Protein AF-A0A353GE33-F1 (afdb_monomer_lite)

Secondary structure (DSSP, 8-state):
-EE--GGGSTTSTT--HHHHHHHHHHHHHHHHSS---EEE--HHHHHHHHH-HHHHHHHHTSS--S--HHHHHHHTT-SEEE----EEE-SPTTSPP-EEESSTT-EEEE---SS--TT---SEEEEEPTTBTTBSSSEEEEEEEEGGGTEEEEEEEE-EEEEES-GGGEEEEET---

Structure (mmCIF, N/CA/C/O backbone):
data_AF-A0A353GE33-F1
#
_entry.id   AF-A0A353GE33-F1
#
loop_
_atom_site.group_PDB
_atom_site.id
_atom_site.type_symbol
_atom_site.label_atom_id
_atom_site.label_alt_id
_atom_site.label_comp_id
_atom_site.label_asym_id
_atom_site.label_entity_id
_atom_site.label_seq_id
_atom_site.pdbx_PDB_ins_code
_atom_site.Cartn_x
_atom_site.Cartn_y
_atom_site.Cartn_z
_atom_site.occupancy
_atom_site.B_iso_or_equiv
_atom_site.auth_seq_id
_atom_site.auth_comp_id
_atom_site.auth_asym_id
_atom_site.auth_atom_id
_atom_site.pdbx_PDB_model_num
ATOM 1 N N . SER A 1 1 ? -14.865 -2.348 -2.005 1.00 83.56 1 SER A N 1
ATOM 2 C CA . SER A 1 1 ? -14.211 -1.108 -1.537 1.00 83.56 1 SER A CA 1
ATOM 3 C C . SER A 1 1 ? -15.279 -0.192 -0.981 1.00 83.56 1 SER A C 1
ATOM 5 O O . SER A 1 1 ? -16.410 -0.267 -1.445 1.00 83.56 1 SER A O 1
ATOM 7 N N . THR A 1 2 ? -14.926 0.657 -0.021 1.00 87.94 2 THR A N 1
ATOM 8 C CA . THR A 1 2 ? -15.869 1.575 0.633 1.00 87.94 2 THR A CA 1
ATOM 9 C C . THR A 1 2 ? -15.234 2.945 0.772 1.00 87.94 2 THR A C 1
ATOM 11 O O . THR A 1 2 ? -14.042 3.052 1.055 1.00 87.94 2 THR A O 1
ATOM 14 N N . THR A 1 3 ? -16.016 3.994 0.545 1.00 86.75 3 THR A N 1
ATOM 15 C CA . THR A 1 3 ? -15.592 5.371 0.805 1.00 86.75 3 THR A CA 1
ATOM 16 C C . THR A 1 3 ? -16.065 5.760 2.194 1.00 86.75 3 THR A C 1
ATOM 18 O O . THR A 1 3 ? -17.255 5.657 2.478 1.00 86.75 3 THR A O 1
ATOM 21 N N . LEU A 1 4 ? -15.135 6.176 3.049 1.00 83.81 4 LEU A N 1
ATOM 22 C CA . LEU A 1 4 ? -15.444 6.661 4.387 1.00 83.81 4 LEU A CA 1
ATOM 23 C C . LEU A 1 4 ? -15.704 8.172 4.336 1.00 83.81 4 LEU A C 1
ATOM 25 O O . LEU A 1 4 ? -15.104 8.901 3.543 1.00 83.81 4 LEU A O 1
ATOM 29 N N . SER A 1 5 ? -16.649 8.633 5.153 1.00 82.62 5 SER A N 1
ATOM 30 C CA . SER A 1 5 ? -17.050 10.038 5.236 1.00 82.62 5 SER A CA 1
ATOM 31 C C . SER A 1 5 ? -17.676 10.342 6.594 1.00 82.62 5 SER A C 1
ATOM 33 O O . SER A 1 5 ? -18.293 9.460 7.194 1.00 82.62 5 SER A O 1
ATOM 35 N N . GLY A 1 6 ? -17.566 11.592 7.050 1.00 81.69 6 GLY A N 1
ATOM 36 C CA . GLY A 1 6 ? -18.129 12.024 8.331 1.00 81.69 6 GLY A CA 1
ATOM 37 C C . GLY A 1 6 ? -17.558 11.219 9.500 1.00 81.69 6 GLY A C 1
ATOM 38 O O . GLY A 1 6 ? -16.348 11.027 9.585 1.00 81.69 6 GLY A O 1
ATOM 39 N N . THR A 1 7 ? -18.436 10.694 10.350 1.00 78.44 7 THR A N 1
ATOM 40 C CA . THR A 1 7 ? -18.082 9.888 11.533 1.00 78.44 7 THR A CA 1
ATOM 41 C C . THR A 1 7 ? -17.531 8.498 11.200 1.00 78.44 7 THR A C 1
ATOM 43 O O . THR A 1 7 ? -17.040 7.800 12.078 1.00 78.44 7 THR A O 1
ATOM 46 N N . GLY A 1 8 ? -17.582 8.076 9.931 1.00 77.38 8 GLY A N 1
ATOM 47 C CA . GLY A 1 8 ? -16.952 6.832 9.478 1.00 77.38 8 GLY A CA 1
ATOM 48 C C . GLY A 1 8 ? -15.449 6.959 9.206 1.00 77.38 8 GLY A C 1
ATOM 49 O O . GLY A 1 8 ? -14.803 5.955 8.910 1.00 77.38 8 GLY A O 1
ATOM 50 N N . LEU A 1 9 ? -14.892 8.174 9.244 1.00 84.12 9 LEU A N 1
ATOM 51 C CA . LEU A 1 9 ? -13.461 8.418 9.054 1.00 84.12 9 LEU A CA 1
ATOM 52 C C . LEU A 1 9 ? -12.683 7.953 10.283 1.00 84.12 9 LEU A C 1
ATOM 54 O O . LEU A 1 9 ? -13.046 8.290 11.400 1.00 84.12 9 LEU A O 1
ATOM 58 N N . TRP A 1 10 ? -11.533 7.312 10.088 1.00 84.19 10 TRP A N 1
ATOM 59 C CA . TRP A 1 10 ? -10.658 6.858 11.180 1.00 84.19 10 TRP A CA 1
ATOM 60 C C . TRP A 1 10 ? -9.927 7.997 11.904 1.00 84.19 10 TRP A C 1
ATOM 62 O O . TRP A 1 10 ? -9.080 7.766 12.764 1.00 84.19 10 TRP A O 1
ATOM 72 N N . SER A 1 11 ? -10.198 9.240 11.508 1.00 83.25 11 SER A N 1
ATOM 73 C CA . SER A 1 11 ? -9.813 10.440 12.244 1.00 83.25 11 SER A CA 1
ATOM 74 C C . SER A 1 11 ? -10.848 10.885 13.273 1.00 83.25 11 SER A C 1
ATOM 76 O O . SER A 1 11 ? -10.533 11.797 14.031 1.00 83.25 11 SER A O 1
ATOM 78 N N . ASP A 1 12 ? -12.057 10.321 13.248 1.00 84.62 12 ASP A N 1
ATOM 79 C CA . ASP A 1 12 ? -13.104 10.589 14.230 1.00 84.62 12 ASP A CA 1
ATOM 80 C C . ASP A 1 12 ? -12.973 9.612 15.396 1.00 84.62 12 ASP A C 1
ATOM 82 O O . ASP A 1 12 ? -12.881 8.403 15.185 1.00 84.62 12 ASP A O 1
ATOM 86 N N . ASP A 1 13 ? -12.983 10.135 16.618 1.00 82.69 13 ASP A N 1
ATOM 87 C CA . ASP A 1 13 ? -12.815 9.348 17.843 1.00 82.69 13 ASP A CA 1
ATOM 88 C C . ASP A 1 13 ? -13.967 8.355 18.085 1.00 82.69 13 ASP A C 1
ATOM 90 O O . ASP A 1 13 ? -13.803 7.387 18.829 1.00 82.69 13 ASP A O 1
ATOM 94 N N . SER A 1 14 ? -15.121 8.585 17.453 1.00 83.00 14 SER A N 1
ATOM 95 C CA . SER A 1 14 ? -16.317 7.737 17.525 1.00 83.00 14 SER A CA 1
ATOM 96 C C . SER A 1 14 ? -16.320 6.625 16.472 1.00 83.00 14 SER A C 1
ATOM 98 O O . SER A 1 14 ? -17.260 5.833 16.431 1.00 83.00 14 SER A O 1
ATOM 100 N N . SER A 1 15 ? -15.331 6.598 15.574 1.00 84.00 15 SER A N 1
ATOM 101 C CA . SER A 1 15 ? -15.259 5.597 14.512 1.00 84.00 15 SER A CA 1
ATOM 102 C C . SER A 1 15 ? -14.747 4.252 15.039 1.00 84.00 15 SER A C 1
ATOM 104 O O . SER A 1 15 ? -13.972 4.193 15.987 1.00 84.00 15 SER A O 1
ATOM 106 N N . ASP A 1 16 ? -15.137 3.150 14.394 1.00 86.19 16 ASP A N 1
ATOM 107 C CA . ASP A 1 16 ? -14.682 1.804 14.765 1.00 86.19 16 ASP A CA 1
ATOM 108 C C . ASP A 1 16 ? -13.775 1.203 13.677 1.00 86.19 16 ASP A C 1
ATOM 110 O O . ASP A 1 16 ? -14.223 0.396 12.850 1.00 86.19 16 ASP A O 1
ATOM 114 N N . PRO A 1 17 ? -12.472 1.555 13.645 1.00 85.19 17 PRO A N 1
ATOM 115 C CA . PRO A 1 17 ? -11.541 1.025 12.649 1.00 85.19 17 PRO A CA 1
ATOM 116 C C . PRO A 1 17 ? -11.365 -0.498 12.752 1.00 85.19 17 PRO A C 1
ATOM 118 O O . PRO A 1 17 ? -11.147 -1.157 11.737 1.00 85.19 17 PRO A O 1
ATOM 121 N N . LEU A 1 18 ? -11.517 -1.072 13.952 1.00 86.31 18 LEU A N 1
ATOM 122 C CA . LEU A 1 18 ? -11.499 -2.521 14.186 1.00 86.31 18 LEU A CA 1
ATOM 123 C C . LEU A 1 18 ? -12.624 -3.228 13.424 1.00 86.31 18 LEU A C 1
ATOM 125 O O . LEU A 1 18 ? -12.362 -4.137 12.638 1.00 86.31 18 LEU A O 1
ATOM 129 N N . LEU A 1 19 ? -13.864 -2.759 13.591 1.00 88.38 19 LEU A N 1
ATOM 130 C CA . LEU A 1 19 ? -15.020 -3.316 12.890 1.00 88.38 19 LEU A CA 1
ATOM 131 C C . LEU A 1 19 ? -14.895 -3.125 11.375 1.00 88.38 19 LEU A C 1
ATOM 133 O O . LEU A 1 19 ? -15.228 -4.027 10.603 1.00 88.38 19 LEU A O 1
ATOM 137 N N . ALA A 1 20 ? -14.380 -1.971 10.939 1.00 88.50 20 ALA A N 1
ATOM 138 C CA . ALA A 1 20 ? -14.142 -1.703 9.527 1.00 88.50 20 ALA A CA 1
ATOM 139 C C . ALA A 1 20 ? -13.158 -2.714 8.916 1.00 88.50 20 ALA A C 1
ATOM 141 O O . ALA A 1 20 ? -13.413 -3.211 7.817 1.00 88.50 20 ALA A O 1
ATOM 142 N N . ILE A 1 21 ? -12.071 -3.041 9.624 1.00 89.94 21 ILE A N 1
ATOM 143 C CA . ILE A 1 21 ? -11.060 -4.011 9.186 1.00 89.94 21 ILE A CA 1
ATOM 144 C C . ILE A 1 21 ? -11.623 -5.433 9.176 1.00 89.94 21 ILE A C 1
ATOM 146 O O . ILE A 1 21 ? -11.462 -6.119 8.168 1.00 89.94 21 ILE A O 1
ATOM 150 N N . GLU A 1 22 ? -12.340 -5.856 10.219 1.00 90.69 22 GLU A N 1
ATOM 151 C CA . GLU A 1 22 ? -12.986 -7.177 10.264 1.00 90.69 22 GLU A CA 1
ATOM 152 C C . GLU A 1 22 ? -14.033 -7.347 9.152 1.00 90.69 22 GLU A C 1
ATOM 154 O O . GLU A 1 22 ? -14.069 -8.368 8.465 1.00 90.69 22 GLU A O 1
ATOM 159 N N . THR A 1 23 ? -14.807 -6.298 8.861 1.00 90.69 23 THR A N 1
ATOM 160 C CA . THR A 1 23 ? -15.731 -6.283 7.715 1.00 90.69 23 THR A CA 1
ATOM 161 C C . THR A 1 23 ? -14.977 -6.434 6.389 1.00 90.69 23 THR A C 1
ATOM 163 O O . THR A 1 23 ? -15.399 -7.179 5.502 1.00 90.69 23 THR A O 1
ATOM 166 N N . GLY A 1 24 ? -13.832 -5.759 6.247 1.00 88.88 24 GLY A N 1
ATOM 167 C CA . GLY A 1 24 ? -12.964 -5.890 5.076 1.00 88.88 24 GLY A CA 1
ATOM 168 C C . GLY A 1 24 ? -12.379 -7.296 4.924 1.00 88.88 24 GLY A C 1
ATOM 169 O O . GLY A 1 24 ? -12.354 -7.827 3.814 1.00 88.88 24 GLY A O 1
ATOM 170 N N . LYS A 1 25 ? -11.957 -7.927 6.027 1.00 90.88 25 LYS A N 1
ATOM 171 C CA . LYS A 1 25 ? -11.493 -9.321 6.033 1.00 90.88 25 LYS A CA 1
ATOM 172 C C . LYS A 1 25 ? -12.592 -10.272 5.586 1.00 90.88 25 LYS A C 1
ATOM 174 O O . LYS A 1 25 ? -12.359 -11.074 4.685 1.00 90.88 25 LYS A O 1
ATOM 179 N N . ALA A 1 26 ? -13.781 -10.156 6.177 1.00 91.56 26 ALA A N 1
ATOM 180 C CA . ALA A 1 26 ? -14.927 -10.990 5.838 1.00 91.56 26 ALA A CA 1
ATOM 181 C C . ALA A 1 26 ? -15.281 -10.878 4.347 1.00 91.56 26 ALA A C 1
ATOM 183 O O . ALA A 1 26 ? -15.489 -11.897 3.693 1.00 91.56 26 ALA A O 1
ATOM 184 N N . ALA A 1 27 ? -15.248 -9.667 3.779 1.00 91.31 27 ALA A N 1
ATOM 185 C CA . ALA A 1 27 ? -15.491 -9.450 2.353 1.00 91.31 27 ALA A CA 1
ATOM 186 C C . ALA A 1 27 ? -14.453 -10.149 1.449 1.00 91.31 27 ALA A C 1
ATOM 188 O O . ALA A 1 27 ? -14.819 -10.743 0.431 1.00 91.31 27 ALA A O 1
ATOM 189 N N . ILE A 1 28 ? -13.165 -10.111 1.817 1.00 89.88 28 ILE A N 1
ATOM 190 C CA . ILE A 1 28 ? -12.099 -10.802 1.068 1.00 89.88 28 ILE A CA 1
ATOM 191 C C . ILE A 1 28 ? -12.250 -12.322 1.192 1.00 89.88 28 ILE A C 1
ATOM 193 O O . ILE A 1 28 ? -12.195 -13.023 0.183 1.00 89.88 28 ILE A O 1
ATOM 197 N N . ILE A 1 29 ? -12.487 -12.836 2.402 1.00 91.88 29 ILE A N 1
ATOM 198 C CA . ILE A 1 29 ? -12.664 -14.274 2.654 1.00 91.88 29 ILE A CA 1
ATOM 199 C C . ILE A 1 29 ? -13.890 -14.804 1.907 1.00 91.88 29 ILE A C 1
ATOM 201 O O . ILE A 1 29 ? -13.818 -15.867 1.300 1.00 91.88 29 ILE A O 1
ATOM 205 N N . GLN A 1 30 ? -14.996 -14.062 1.887 1.00 91.25 30 GLN A N 1
ATOM 206 C CA . GLN A 1 30 ? -16.196 -14.461 1.153 1.00 91.25 30 GLN A CA 1
ATOM 207 C C . GLN A 1 30 ? -15.953 -14.547 -0.360 1.00 91.25 30 GLN A C 1
ATOM 209 O O . GLN A 1 30 ? -16.548 -15.393 -1.023 1.00 91.25 30 GLN A O 1
ATOM 214 N N . SER A 1 31 ? -15.080 -13.695 -0.900 1.00 89.25 31 SER A N 1
ATOM 215 C CA . SER A 1 31 ? -14.829 -13.633 -2.344 1.00 89.25 31 SER A CA 1
ATOM 216 C C . SER A 1 31 ? -13.766 -14.643 -2.790 1.00 89.25 31 SER A C 1
ATOM 218 O O . SER A 1 31 ? -13.954 -15.371 -3.757 1.00 89.25 31 SER A O 1
ATOM 220 N N . VAL A 1 32 ? -12.648 -14.720 -2.063 1.00 87.38 32 VAL A N 1
ATOM 221 C CA . VAL A 1 32 ? -11.441 -15.455 -2.483 1.00 87.38 32 VAL A CA 1
ATOM 222 C C . VAL A 1 32 ? -11.194 -16.716 -1.646 1.00 87.38 32 VAL A C 1
ATOM 224 O O . VAL A 1 32 ? -10.333 -17.520 -1.989 1.00 87.38 32 VAL A O 1
ATOM 227 N N . GLN A 1 33 ? -11.951 -16.919 -0.561 1.00 88.06 33 GLN A N 1
ATOM 228 C CA . GLN A 1 33 ? -11.809 -18.044 0.379 1.00 88.06 33 GLN A CA 1
ATOM 229 C C . GLN A 1 33 ? -10.428 -18.131 1.044 1.00 88.06 33 GLN A C 1
ATOM 231 O O . GLN A 1 33 ? -10.007 -19.190 1.505 1.00 88.06 33 GLN A O 1
ATOM 236 N N . ILE A 1 34 ? -9.716 -17.004 1.112 1.00 88.94 34 ILE A N 1
ATOM 237 C CA . ILE A 1 34 ? -8.390 -16.892 1.717 1.00 88.94 34 ILE A CA 1
ATOM 238 C C . ILE A 1 34 ? -8.373 -15.672 2.638 1.00 88.94 34 ILE A C 1
ATOM 240 O O . ILE A 1 34 ? -8.865 -14.601 2.276 1.00 88.94 34 ILE A O 1
ATOM 244 N N . ALA A 1 35 ? -7.791 -15.835 3.826 1.00 89.56 35 ALA A N 1
ATOM 245 C CA . ALA A 1 35 ? -7.601 -14.738 4.764 1.00 89.56 35 ALA A CA 1
ATOM 246 C C . ALA A 1 35 ? -6.557 -13.738 4.230 1.00 89.56 35 ALA A C 1
ATOM 248 O O . ALA A 1 35 ? -5.492 -14.150 3.760 1.00 89.56 35 ALA A O 1
ATOM 249 N N . PRO A 1 36 ? -6.824 -12.424 4.291 1.00 92.00 36 PRO A N 1
ATOM 250 C CA . PRO A 1 36 ? -5.842 -11.421 3.902 1.00 92.00 36 PRO A CA 1
ATOM 251 C C . PRO A 1 36 ? -4.665 -11.409 4.880 1.00 92.00 36 PRO A C 1
ATOM 253 O O . PRO A 1 36 ? -4.840 -11.599 6.079 1.00 92.00 36 PRO A O 1
ATOM 256 N N . ASN A 1 37 ? -3.463 -11.143 4.372 1.00 92.81 37 ASN A N 1
ATOM 257 C CA . ASN A 1 37 ? -2.238 -11.185 5.174 1.00 92.81 37 ASN A CA 1
ATOM 258 C C . ASN A 1 37 ? -1.534 -9.829 5.295 1.00 92.81 37 ASN A C 1
ATOM 260 O O . ASN A 1 37 ? -0.704 -9.638 6.179 1.00 92.81 37 ASN A O 1
ATOM 264 N N . THR A 1 38 ? -1.831 -8.887 4.399 1.00 93.19 38 THR A N 1
ATOM 265 C CA . THR A 1 38 ? -1.112 -7.618 4.306 1.00 93.19 38 THR A CA 1
ATOM 266 C C . THR A 1 38 ? -2.084 -6.459 4.454 1.00 93.19 38 THR A C 1
ATOM 268 O O . THR A 1 38 ? -2.967 -6.267 3.619 1.00 93.19 38 THR A O 1
ATOM 271 N N . LEU A 1 39 ? -1.883 -5.647 5.488 1.00 93.31 39 LEU A N 1
ATOM 272 C CA . LEU A 1 39 ? -2.587 -4.382 5.667 1.00 93.31 39 LEU A CA 1
ATOM 273 C C . LEU A 1 39 ? -1.648 -3.229 5.305 1.00 93.31 39 LEU A C 1
ATOM 275 O O . LEU A 1 39 ? -0.540 -3.128 5.821 1.00 93.31 39 LEU A O 1
ATOM 279 N N . VAL A 1 40 ? -2.070 -2.348 4.407 1.00 93.12 40 VAL A N 1
ATOM 280 C CA . VAL A 1 40 ? -1.298 -1.188 3.960 1.00 93.12 40 VAL A CA 1
ATOM 281 C C . VAL A 1 40 ? -1.953 0.077 4.505 1.00 93.12 40 VAL A C 1
ATOM 283 O O . VAL A 1 40 ? -3.067 0.435 4.117 1.00 93.12 40 VAL A O 1
ATOM 286 N N . LEU A 1 41 ? -1.233 0.763 5.392 1.00 92.31 41 LEU A N 1
ATOM 287 C CA . LEU A 1 41 ? -1.673 1.974 6.081 1.00 92.31 41 LEU A CA 1
ATOM 288 C C . LEU A 1 41 ? -0.710 3.117 5.763 1.00 92.31 41 LEU A C 1
ATOM 290 O O . LEU A 1 41 ? 0.368 3.176 6.354 1.00 92.31 41 LEU A O 1
ATOM 294 N N . PRO A 1 42 ? -1.046 4.044 4.851 1.00 92.12 42 PRO A N 1
ATOM 295 C CA . PRO A 1 42 ? -0.205 5.210 4.605 1.00 92.12 42 PRO A CA 1
ATOM 296 C C . PRO A 1 42 ? 0.068 6.000 5.880 1.00 92.12 42 PRO A C 1
ATOM 298 O O . PRO A 1 42 ? -0.728 5.977 6.817 1.00 92.12 42 PRO A O 1
ATOM 301 N N . GLN A 1 43 ? 1.181 6.733 5.899 1.00 88.88 43 GLN A N 1
ATOM 302 C CA . GLN A 1 43 ? 1.651 7.451 7.087 1.00 88.88 43 GLN A CA 1
ATOM 303 C C . GLN A 1 43 ? 0.568 8.306 7.773 1.00 88.88 43 GLN A C 1
ATOM 305 O O . GLN A 1 43 ? 0.490 8.315 9.002 1.00 88.88 43 GLN A O 1
ATOM 310 N N . GLU A 1 44 ? -0.275 9.002 7.006 1.00 88.25 44 GLU A N 1
ATOM 311 C CA . GLU A 1 44 ? -1.361 9.832 7.550 1.00 88.25 44 GLU A CA 1
ATOM 312 C C . GLU A 1 44 ? -2.417 8.986 8.275 1.00 88.25 44 GLU A C 1
ATOM 314 O O . GLU A 1 44 ? -2.807 9.304 9.398 1.00 88.25 44 GLU A O 1
ATOM 319 N N . VAL A 1 45 ? -2.803 7.857 7.675 1.00 89.31 45 VAL A N 1
ATOM 320 C CA . VAL A 1 45 ? -3.763 6.904 8.246 1.00 89.31 45 VAL A CA 1
ATOM 321 C C . VAL A 1 45 ? -3.192 6.233 9.491 1.00 89.31 45 VAL A C 1
ATOM 323 O O . VAL A 1 45 ? -3.838 6.202 10.534 1.00 89.31 45 VAL A O 1
ATOM 326 N N . PHE A 1 46 ? -1.947 5.761 9.414 1.00 90.00 46 PHE A N 1
ATOM 327 C CA . PHE A 1 46 ? -1.257 5.133 10.538 1.00 90.00 46 PHE A CA 1
ATOM 328 C C . PHE A 1 46 ? -1.147 6.076 11.742 1.00 90.00 46 PHE A C 1
ATOM 330 O O . PHE A 1 46 ? -1.372 5.659 12.874 1.00 90.00 46 PHE A O 1
ATOM 337 N N . THR A 1 47 ? -0.850 7.359 11.511 1.00 89.06 47 THR A N 1
ATOM 338 C CA . THR 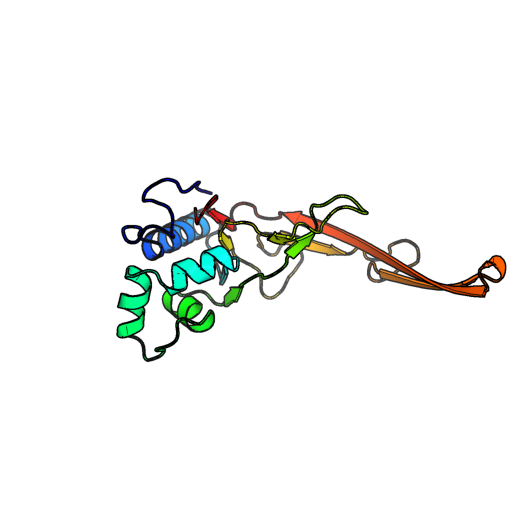A 1 47 ? -0.723 8.345 12.596 1.00 89.06 47 THR A CA 1
ATOM 339 C C . THR A 1 47 ? -2.050 8.558 13.325 1.00 89.06 47 THR A C 1
ATOM 341 O O . THR A 1 47 ? -2.046 8.660 14.547 1.00 89.06 47 THR A O 1
ATOM 344 N N . LYS A 1 48 ? -3.179 8.575 12.602 1.00 89.38 48 LYS A N 1
ATOM 345 C CA . LYS A 1 48 ? -4.513 8.700 13.208 1.00 89.38 48 LYS A CA 1
ATOM 346 C C . LYS A 1 48 ? -4.947 7.439 13.941 1.00 89.38 48 LYS A C 1
ATOM 348 O O . LYS A 1 48 ? -5.382 7.531 15.083 1.00 89.38 48 LYS A O 1
ATOM 353 N N . LEU A 1 49 ? -4.733 6.268 13.343 1.00 86.69 49 LEU A N 1
ATOM 354 C CA . LEU A 1 49 ? -5.015 4.988 13.997 1.00 86.69 49 LEU A CA 1
ATOM 355 C C . LEU A 1 49 ? -4.203 4.811 15.284 1.00 86.69 49 LEU A C 1
ATOM 357 O O . LEU A 1 49 ? -4.719 4.320 16.281 1.00 86.69 49 LEU A O 1
ATOM 361 N N . ARG A 1 50 ? -2.949 5.272 15.292 1.00 85.69 50 ARG A N 1
ATOM 362 C CA . ARG A 1 50 ? -2.071 5.217 16.465 1.00 85.69 50 ARG A CA 1
ATOM 363 C C . ARG A 1 50 ? -2.633 5.974 17.674 1.00 85.69 50 ARG A C 1
ATOM 365 O O . ARG A 1 50 ? -2.369 5.583 18.807 1.00 85.69 50 ARG A O 1
ATOM 372 N N . THR A 1 51 ? -3.350 7.069 17.439 1.00 86.19 51 THR A N 1
ATOM 373 C CA . THR A 1 51 ? -3.937 7.916 18.487 1.00 86.19 51 THR A CA 1
ATOM 374 C C . THR A 1 51 ? -5.408 7.607 18.754 1.00 86.19 51 THR A C 1
ATOM 376 O O . THR A 1 51 ? -6.000 8.231 19.626 1.00 86.19 51 THR A O 1
ATOM 379 N N . HIS A 1 52 ? -6.003 6.678 18.006 1.00 88.06 52 HIS A N 1
ATOM 380 C CA . HIS A 1 52 ? -7.434 6.419 18.053 1.00 88.06 52 HIS A CA 1
ATOM 381 C C . HIS A 1 52 ? -7.837 5.739 19.375 1.00 88.06 52 HIS A C 1
ATOM 383 O O . HIS A 1 52 ? -7.223 4.727 19.737 1.00 88.06 52 HIS A O 1
ATOM 389 N N . PRO A 1 53 ? -8.886 6.209 20.080 1.00 87.50 53 PRO A N 1
ATOM 390 C CA . PRO A 1 53 ? -9.258 5.696 21.401 1.00 87.50 53 PRO A CA 1
ATOM 391 C C . PRO A 1 53 ? -9.577 4.198 21.394 1.00 87.50 53 PRO A C 1
ATOM 393 O O . PRO A 1 53 ? -9.054 3.479 22.237 1.00 87.50 53 PRO A O 1
ATOM 396 N N . ALA A 1 54 ? -10.334 3.702 20.407 1.00 86.19 54 ALA A N 1
ATOM 397 C CA . ALA A 1 54 ? -10.650 2.271 20.290 1.00 86.19 54 ALA A CA 1
ATOM 398 C C . ALA A 1 54 ? -9.403 1.370 20.155 1.00 86.19 54 ALA A C 1
ATOM 400 O O . ALA A 1 54 ? -9.382 0.250 20.656 1.00 86.19 54 ALA A O 1
ATOM 401 N N . ILE A 1 55 ? -8.345 1.861 19.500 1.00 85.50 55 ILE A N 1
ATOM 402 C CA . ILE A 1 55 ? -7.090 1.119 19.324 1.00 85.50 55 ILE A CA 1
ATOM 403 C C . ILE A 1 55 ? -6.258 1.203 20.599 1.00 85.50 55 ILE A C 1
ATOM 405 O O . ILE A 1 55 ? -5.770 0.185 21.083 1.00 85.50 55 ILE A O 1
ATOM 409 N N . LEU A 1 56 ? -6.133 2.402 21.174 1.00 85.12 56 LEU A N 1
ATOM 410 C CA . LEU A 1 56 ? -5.432 2.603 22.437 1.00 85.12 56 LEU A CA 1
ATOM 411 C C . LEU A 1 56 ? -6.042 1.761 23.557 1.00 85.12 56 LEU A C 1
ATOM 413 O O . LEU A 1 56 ? -5.294 1.204 24.351 1.00 85.12 56 LEU A O 1
ATOM 417 N N . ASP A 1 57 ? -7.368 1.642 23.613 1.00 86.00 57 ASP A N 1
ATOM 418 C CA . ASP A 1 57 ? -8.043 0.865 24.647 1.00 86.00 57 ASP A CA 1
ATOM 419 C C . ASP A 1 57 ? -7.735 -0.631 24.552 1.00 86.00 57 ASP A C 1
ATOM 421 O O . ASP A 1 57 ? -7.372 -1.238 25.553 1.00 86.00 57 ASP A O 1
ATOM 425 N N . GLN A 1 58 ? -7.737 -1.202 23.344 1.00 81.00 58 GLN A N 1
ATOM 426 C CA . GLN A 1 58 ? -7.305 -2.588 23.134 1.00 81.00 58 GLN A CA 1
ATOM 427 C C . GLN A 1 58 ? -5.817 -2.783 23.452 1.00 81.00 58 GLN A C 1
ATOM 429 O O . GLN A 1 58 ? -5.431 -3.767 24.083 1.00 81.00 58 GLN A O 1
ATOM 434 N N . LEU A 1 59 ? -4.973 -1.818 23.073 1.00 80.56 59 LEU A N 1
ATOM 435 C CA . LEU A 1 59 ? -3.537 -1.885 23.330 1.00 80.56 59 LEU A CA 1
ATOM 436 C C . LEU A 1 59 ? -3.183 -1.788 24.817 1.00 80.56 59 LEU A C 1
ATOM 438 O O . LEU A 1 59 ? -2.186 -2.389 25.209 1.00 80.56 59 LEU A O 1
ATOM 442 N N . LYS A 1 60 ? -3.990 -1.121 25.657 1.00 77.94 60 LYS A N 1
ATOM 443 C CA . LYS A 1 60 ? -3.786 -1.096 27.123 1.00 77.94 60 LYS A CA 1
ATOM 444 C C . LYS A 1 60 ? -3.752 -2.496 27.734 1.00 77.94 60 LYS A C 1
ATOM 446 O O . LYS A 1 60 ? -3.046 -2.705 28.715 1.00 77.94 60 LYS A O 1
ATOM 451 N N . TYR A 1 61 ? -4.509 -3.437 27.171 1.00 74.94 61 TYR A N 1
ATOM 452 C CA . TYR A 1 61 ? -4.565 -4.824 27.639 1.00 74.94 61 TYR A CA 1
ATOM 453 C C . TYR A 1 61 ? -3.444 -5.699 27.061 1.00 74.94 61 TYR A C 1
ATOM 455 O O . TYR A 1 61 ? -3.255 -6.833 27.498 1.00 74.94 61 TYR A O 1
ATOM 463 N N . THR A 1 62 ? -2.675 -5.181 26.101 1.00 68.06 62 THR A N 1
ATOM 464 C CA . THR A 1 62 ? -1.547 -5.883 25.481 1.00 68.06 62 THR A CA 1
ATOM 465 C C . THR A 1 62 ? -0.215 -5.333 25.997 1.00 68.06 62 THR A C 1
ATOM 467 O O . THR A 1 62 ? -0.051 -4.132 26.179 1.00 68.06 62 THR A O 1
ATOM 470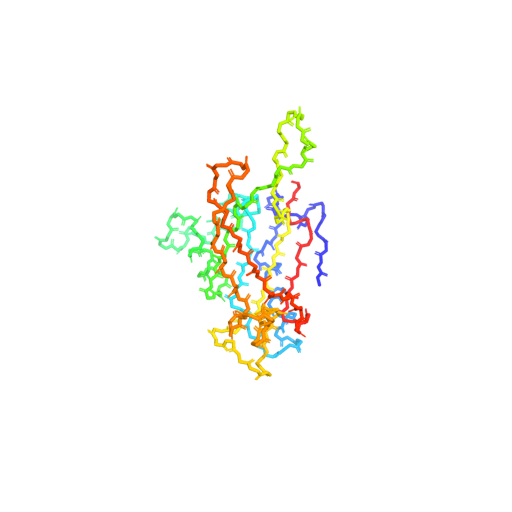 N N . ASN A 1 63 ? 0.786 -6.194 26.198 1.00 58.94 63 ASN A N 1
ATOM 471 C CA . ASN A 1 63 ? 2.102 -5.812 26.749 1.00 58.94 63 ASN A CA 1
ATOM 472 C C . ASN A 1 63 ? 2.948 -4.881 25.847 1.00 58.94 63 ASN A C 1
ATOM 474 O O . ASN A 1 63 ? 4.090 -4.557 26.176 1.00 58.94 63 ASN A O 1
ATOM 478 N N . SER A 1 64 ? 2.415 -4.434 24.710 1.00 61.34 64 SER A N 1
ATOM 479 C CA . SER A 1 64 ? 3.070 -3.511 23.788 1.00 61.34 64 SER A CA 1
ATOM 480 C C . SER A 1 64 ? 2.534 -2.098 24.013 1.00 61.34 64 SER A C 1
ATOM 482 O O . SER A 1 64 ? 1.687 -1.619 23.272 1.00 61.3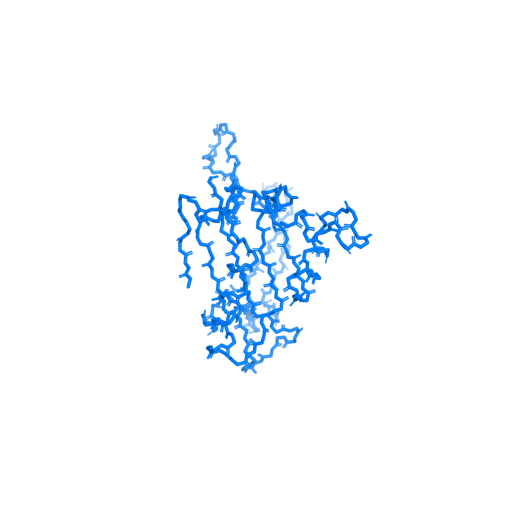4 64 SER A O 1
ATOM 484 N N . GLY A 1 65 ? 3.062 -1.380 25.011 1.00 60.78 65 GLY A N 1
ATOM 485 C CA . GLY A 1 65 ? 2.678 0.017 25.295 1.00 60.78 65 GLY A CA 1
ATOM 486 C C . GLY A 1 65 ? 2.983 1.020 24.166 1.00 60.78 65 GLY A C 1
ATOM 487 O O . GLY A 1 65 ? 2.728 2.215 24.307 1.00 60.78 65 GLY A O 1
ATOM 488 N N . ILE A 1 66 ? 3.539 0.554 23.042 1.00 73.75 66 ILE A N 1
ATOM 489 C CA . ILE A 1 66 ? 3.827 1.352 21.856 1.00 73.75 66 ILE A CA 1
ATOM 490 C C . ILE A 1 66 ? 2.976 0.811 20.701 1.00 73.75 66 ILE A C 1
ATOM 492 O O . ILE A 1 66 ? 3.220 -0.308 20.253 1.00 73.75 66 ILE A O 1
ATOM 496 N N . PRO A 1 67 ? 2.033 1.603 20.165 1.00 77.00 67 PRO A N 1
ATOM 497 C CA . PRO A 1 67 ? 1.313 1.273 18.936 1.00 77.00 67 PRO A CA 1
ATOM 498 C C . PRO A 1 67 ? 2.255 1.336 17.721 1.00 77.00 67 PRO A C 1
ATOM 500 O O . PRO A 1 67 ? 2.339 2.336 16.998 1.00 77.00 67 PRO A O 1
ATOM 503 N N . SER A 1 68 ? 3.030 0.265 17.553 1.00 85.12 68 SER A N 1
ATOM 504 C CA . SER A 1 68 ? 3.901 0.008 16.410 1.00 85.12 68 SER A CA 1
ATOM 505 C C . SER A 1 68 ? 3.135 -0.740 15.307 1.00 85.12 68 SER A C 1
ATOM 507 O O . SER A 1 68 ? 2.072 -1.308 15.572 1.00 85.12 68 SER A O 1
ATOM 509 N N . PRO A 1 69 ? 3.634 -0.758 14.059 1.00 86.50 69 PRO A N 1
ATOM 510 C CA . PRO A 1 69 ? 3.027 -1.547 12.987 1.00 86.50 69 PRO A CA 1
ATOM 511 C C . PRO A 1 69 ? 2.883 -3.031 13.344 1.00 86.50 69 PRO A C 1
ATOM 513 O O . PRO A 1 69 ? 1.897 -3.650 12.967 1.00 86.50 69 PRO A O 1
ATOM 516 N N . GLU A 1 70 ? 3.826 -3.587 14.105 1.00 86.75 70 GLU A N 1
ATOM 517 C CA . GLU A 1 70 ? 3.807 -4.978 14.567 1.00 86.75 70 GLU A CA 1
ATOM 518 C C . GLU A 1 70 ? 2.711 -5.206 15.611 1.00 86.75 70 GLU A C 1
ATOM 520 O O . GLU A 1 70 ? 1.998 -6.204 15.549 1.00 86.75 70 GLU A O 1
ATOM 525 N N . ALA A 1 71 ? 2.523 -4.255 16.532 1.00 86.12 71 ALA A N 1
ATOM 526 C CA . ALA A 1 71 ? 1.436 -4.320 17.503 1.00 86.12 71 ALA A CA 1
ATOM 527 C C . ALA A 1 71 ? 0.064 -4.223 16.814 1.00 86.12 71 ALA A C 1
ATOM 529 O O . ALA A 1 71 ? -0.859 -4.949 17.169 1.00 86.12 71 ALA A O 1
ATOM 530 N N . LEU A 1 72 ? -0.057 -3.386 15.775 1.00 86.00 72 LEU A N 1
ATOM 531 C CA . LEU A 1 72 ? -1.260 -3.343 14.941 1.00 86.00 72 LEU A CA 1
ATOM 532 C C . LEU A 1 72 ? -1.446 -4.628 14.127 1.00 86.00 72 LEU A C 1
ATOM 534 O O . LEU A 1 72 ? -2.576 -5.068 13.957 1.00 86.00 72 LEU A O 1
ATOM 538 N N . ALA A 1 73 ? -0.367 -5.242 13.638 1.00 87.81 73 ALA A N 1
ATOM 539 C CA . ALA A 1 73 ? -0.444 -6.514 12.923 1.00 87.81 73 ALA A CA 1
ATOM 540 C C . ALA A 1 73 ? -1.018 -7.617 13.823 1.00 87.81 73 ALA A C 1
ATOM 542 O O . ALA A 1 73 ? -1.922 -8.334 13.404 1.00 87.81 73 ALA A O 1
ATOM 543 N N . ALA A 1 74 ? -0.559 -7.680 15.077 1.00 86.50 74 ALA A N 1
ATOM 544 C CA . ALA A 1 74 ? -1.086 -8.598 16.079 1.00 86.50 74 ALA A CA 1
ATOM 545 C C . ALA A 1 74 ? -2.543 -8.280 16.455 1.00 86.50 74 ALA A C 1
ATOM 547 O O . ALA A 1 74 ? -3.368 -9.185 16.520 1.00 86.50 74 ALA A O 1
ATOM 548 N N . LEU A 1 75 ? -2.878 -6.999 16.657 1.00 86.69 75 LEU A N 1
ATOM 549 C CA . LEU A 1 75 ? -4.237 -6.565 16.999 1.00 86.69 75 LEU A CA 1
ATOM 550 C C . LEU A 1 75 ? -5.248 -6.925 15.905 1.00 86.69 75 LEU A C 1
ATOM 552 O O . LEU A 1 75 ? -6.351 -7.375 16.197 1.00 86.69 75 LEU A O 1
ATOM 556 N N . PHE A 1 76 ? -4.873 -6.706 14.647 1.00 87.50 76 PHE A N 1
ATOM 557 C CA . PHE A 1 76 ? -5.721 -6.987 13.497 1.00 87.50 76 PHE A CA 1
ATOM 558 C C . PHE A 1 76 ? -5.534 -8.397 12.952 1.00 87.50 76 PHE A C 1
ATOM 560 O O . PHE A 1 76 ? -6.038 -8.640 11.866 1.00 87.50 76 PHE A O 1
ATOM 567 N N . ASP A 1 77 ? -4.827 -9.303 13.630 1.00 88.38 77 ASP A N 1
ATOM 568 C CA . ASP A 1 77 ? -4.567 -10.677 13.171 1.00 88.38 77 ASP A CA 1
ATOM 569 C C . ASP A 1 77 ? -4.216 -10.751 11.667 1.00 88.38 77 ASP A C 1
ATOM 571 O O . ASP A 1 77 ? -4.885 -11.394 10.857 1.00 88.38 77 ASP A O 1
ATOM 575 N N . VAL A 1 78 ? -3.209 -9.968 11.269 1.00 90.75 78 VAL A N 1
ATOM 576 C CA . VAL A 1 78 ? -2.633 -9.968 9.918 1.00 90.75 78 VAL A CA 1
ATOM 577 C C . VAL A 1 78 ? -1.139 -10.246 10.007 1.00 90.75 78 VAL A C 1
ATOM 579 O O . VAL A 1 78 ? -0.466 -9.820 10.941 1.00 90.75 78 VAL A O 1
ATOM 582 N N . GLU A 1 79 ? -0.588 -10.916 8.997 1.00 91.25 79 GLU A N 1
ATOM 583 C CA . GLU A 1 79 ? 0.835 -11.278 8.962 1.00 91.25 79 GLU A CA 1
ATOM 584 C C . GLU A 1 79 ? 1.747 -10.042 8.990 1.00 91.25 79 GLU A C 1
ATOM 586 O O . GLU A 1 79 ? 2.806 -10.053 9.618 1.00 91.25 79 GLU A O 1
ATOM 591 N N . ARG A 1 80 ? 1.357 -8.962 8.301 1.00 91.62 80 ARG A N 1
ATOM 592 C CA . ARG A 1 80 ? 2.165 -7.740 8.232 1.00 91.62 80 ARG A CA 1
ATOM 593 C C . ARG A 1 80 ? 1.352 -6.477 7.980 1.00 91.62 80 ARG A C 1
ATOM 595 O O . ARG A 1 80 ? 0.427 -6.451 7.166 1.00 91.62 80 ARG A O 1
ATOM 602 N N . VAL A 1 81 ? 1.801 -5.390 8.604 1.00 92.44 81 VAL A N 1
ATOM 603 C CA . VAL A 1 81 ? 1.329 -4.025 8.352 1.00 92.44 81 VAL A CA 1
ATOM 604 C C . VAL A 1 81 ? 2.431 -3.236 7.648 1.00 92.44 81 VAL A C 1
ATOM 606 O O . VAL A 1 81 ? 3.538 -3.095 8.162 1.00 92.44 81 VAL A O 1
ATOM 609 N N . LEU A 1 82 ? 2.138 -2.705 6.463 1.00 93.00 82 LEU A N 1
ATOM 610 C CA . LEU A 1 82 ? 3.053 -1.873 5.687 1.00 93.00 82 LEU A CA 1
ATOM 611 C C . LEU A 1 82 ? 2.661 -0.403 5.817 1.00 93.00 82 LEU A C 1
ATOM 613 O O . LEU A 1 82 ? 1.530 -0.029 5.508 1.00 93.00 82 LEU A O 1
ATOM 617 N N . VAL A 1 83 ? 3.620 0.439 6.210 1.00 92.44 83 VAL A N 1
ATOM 618 C CA . VAL A 1 83 ? 3.424 1.890 6.340 1.00 92.44 83 VAL A CA 1
ATOM 619 C C . VAL A 1 83 ? 4.210 2.627 5.256 1.00 92.44 83 VAL A C 1
ATOM 621 O O . VAL A 1 83 ? 5.378 2.968 5.464 1.00 92.44 83 VAL A O 1
ATOM 624 N N . PRO A 1 84 ? 3.627 2.865 4.066 1.00 89.94 84 PRO A N 1
ATOM 625 C CA . PRO A 1 84 ? 4.327 3.586 3.020 1.00 89.94 84 PRO A CA 1
ATOM 626 C C . PRO A 1 84 ? 4.465 5.077 3.362 1.00 89.94 84 PRO A C 1
ATOM 628 O O . PRO A 1 84 ? 3.496 5.760 3.700 1.00 89.94 84 PRO A O 1
ATOM 631 N N . ARG A 1 85 ? 5.693 5.588 3.210 1.00 91.25 85 ARG A N 1
ATOM 632 C CA . ARG A 1 85 ? 6.089 6.985 3.486 1.00 91.25 85 ARG A CA 1
ATOM 633 C C . ARG A 1 85 ? 6.579 7.735 2.241 1.00 91.25 85 ARG A C 1
ATOM 635 O O . ARG A 1 85 ? 7.263 8.747 2.346 1.00 91.25 85 ARG A O 1
ATOM 642 N N . ALA A 1 86 ? 6.269 7.218 1.053 1.00 88.06 86 ALA A N 1
ATOM 643 C CA . ALA A 1 86 ? 6.720 7.802 -0.206 1.00 88.06 86 ALA A CA 1
ATOM 644 C C . ALA A 1 86 ? 6.007 9.136 -0.495 1.00 88.06 86 ALA A C 1
ATOM 646 O O . ALA A 1 86 ? 4.773 9.202 -0.492 1.00 88.06 86 ALA A O 1
ATOM 647 N N . LEU A 1 87 ? 6.795 10.169 -0.794 1.00 88.19 87 LEU A N 1
ATOM 648 C CA . LEU A 1 87 ? 6.352 11.513 -1.170 1.00 88.19 87 LEU A CA 1
ATOM 649 C C . LEU A 1 87 ? 6.766 11.798 -2.619 1.00 88.19 87 LEU A C 1
ATOM 651 O O . LEU A 1 87 ? 7.840 11.380 -3.052 1.00 88.19 87 LEU A O 1
ATOM 655 N N . LYS A 1 88 ? 5.922 12.513 -3.367 1.00 89.12 88 LYS A N 1
ATOM 656 C CA . LYS A 1 88 ? 6.216 12.994 -4.723 1.00 89.12 88 LYS A CA 1
ATOM 657 C C . LYS A 1 88 ? 6.098 14.511 -4.800 1.00 89.12 88 LYS A C 1
ATOM 659 O O . LYS A 1 88 ? 5.171 15.088 -4.227 1.00 89.12 88 LYS A O 1
ATOM 664 N N . ASN A 1 89 ? 6.995 15.136 -5.563 1.00 90.06 89 ASN A N 1
ATOM 665 C CA . ASN A 1 89 ? 6.840 16.534 -5.942 1.00 90.06 89 ASN A CA 1
ATOM 666 C C . ASN A 1 89 ? 5.744 16.656 -7.000 1.00 90.06 89 ASN A C 1
ATOM 668 O O . ASN A 1 89 ? 5.804 15.996 -8.035 1.00 90.06 89 ASN A O 1
ATOM 672 N N . THR A 1 90 ? 4.747 17.485 -6.725 1.00 87.12 90 THR A N 1
ATOM 673 C CA . THR A 1 90 ? 3.651 17.797 -7.651 1.00 87.12 90 THR A CA 1
ATOM 674 C C . THR A 1 90 ? 3.843 19.130 -8.361 1.00 87.12 90 THR A C 1
ATOM 676 O O . THR A 1 90 ? 3.120 19.418 -9.311 1.00 87.12 90 THR A O 1
ATOM 679 N N . ALA A 1 91 ? 4.824 19.928 -7.935 1.00 85.44 91 ALA A N 1
ATOM 680 C CA . ALA A 1 91 ? 5.151 21.181 -8.589 1.00 85.44 91 ALA A CA 1
ATOM 681 C C . ALA A 1 91 ? 5.830 20.936 -9.944 1.00 85.44 91 ALA A C 1
ATOM 683 O O . ALA A 1 91 ? 6.593 19.982 -10.120 1.00 85.44 91 ALA A O 1
ATOM 684 N N . GLN A 1 92 ? 5.568 21.832 -10.896 1.00 82.19 92 GLN A N 1
ATOM 685 C CA . GLN A 1 92 ? 6.294 21.859 -12.162 1.00 82.19 92 GLN A CA 1
ATOM 686 C C . GLN A 1 92 ? 7.768 22.217 -11.937 1.00 82.19 92 GLN A C 1
ATOM 688 O O . GLN A 1 92 ? 8.131 22.870 -10.955 1.00 82.19 92 GLN A O 1
ATOM 693 N N . SER A 1 93 ? 8.620 21.801 -12.874 1.00 80.00 93 SER A N 1
ATOM 694 C CA . SER A 1 93 ? 10.051 22.101 -12.831 1.00 80.00 93 SER A CA 1
ATOM 695 C C . SER A 1 93 ? 10.285 23.612 -12.734 1.00 80.00 93 SER A C 1
ATOM 697 O O . SER A 1 93 ? 9.801 24.366 -13.573 1.00 80.00 93 SER A O 1
ATOM 699 N N . GLY A 1 94 ? 11.028 24.044 -11.713 1.00 84.44 94 GLY A N 1
ATOM 700 C CA . GLY A 1 94 ? 11.351 25.455 -11.472 1.00 84.44 94 GLY A CA 1
ATOM 701 C C . GLY A 1 94 ? 10.401 26.204 -10.528 1.00 84.44 94 GLY A C 1
ATOM 702 O O . GLY A 1 94 ? 10.688 27.351 -10.203 1.00 84.44 94 GLY A O 1
ATOM 703 N N . GLN A 1 95 ? 9.314 25.585 -10.053 1.00 88.69 95 GLN A N 1
ATOM 704 C CA . GLN A 1 95 ? 8.448 26.166 -9.017 1.00 88.69 95 GLN A CA 1
ATOM 705 C C . GLN A 1 95 ? 8.810 25.676 -7.607 1.00 88.69 95 GLN A C 1
ATOM 707 O O . GLN A 1 95 ? 9.519 24.680 -7.437 1.00 88.69 95 GLN A O 1
ATOM 712 N N . THR A 1 96 ? 8.289 26.364 -6.585 1.00 84.75 96 THR A N 1
ATOM 713 C CA . THR A 1 96 ? 8.410 25.946 -5.183 1.00 84.75 96 THR A CA 1
ATOM 714 C C . THR A 1 96 ? 7.901 24.520 -5.012 1.00 84.75 96 THR A C 1
ATOM 716 O O . THR A 1 96 ? 6.801 24.178 -5.446 1.00 84.75 96 THR A O 1
ATOM 719 N N . ALA A 1 97 ? 8.717 23.679 -4.384 1.00 84.62 97 ALA A N 1
ATOM 720 C CA . ALA A 1 97 ? 8.436 22.261 -4.256 1.00 84.62 97 ALA A CA 1
ATOM 721 C C . ALA A 1 97 ? 7.157 22.020 -3.431 1.00 84.62 97 ALA A C 1
ATOM 723 O O . ALA A 1 97 ? 7.032 22.513 -2.312 1.00 84.62 97 ALA A O 1
ATOM 724 N N . SER A 1 98 ? 6.230 21.227 -3.975 1.00 87.44 98 SER A N 1
ATOM 725 C CA . SER A 1 98 ? 4.988 20.829 -3.304 1.00 87.44 98 SER A CA 1
ATOM 726 C C . SER A 1 98 ? 4.970 19.314 -3.149 1.00 87.44 98 SER A C 1
ATOM 728 O O . SER A 1 98 ? 4.750 18.578 -4.117 1.00 87.44 98 SER A O 1
ATOM 730 N N . MET A 1 99 ? 5.276 18.832 -1.943 1.00 86.06 99 MET A N 1
ATOM 731 C CA . MET A 1 99 ? 5.317 17.400 -1.646 1.00 86.06 99 MET A CA 1
ATOM 732 C C . MET A 1 99 ? 3.925 16.881 -1.296 1.00 86.06 99 MET A C 1
ATOM 734 O O . MET A 1 99 ? 3.263 17.415 -0.414 1.00 86.06 99 MET A O 1
ATOM 738 N N . SER A 1 100 ? 3.513 15.791 -1.939 1.00 86.12 100 SER A N 1
ATOM 739 C CA . SER A 1 100 ? 2.288 15.058 -1.596 1.00 86.12 100 SER A CA 1
ATOM 740 C C . SER A 1 100 ? 2.587 13.575 -1.408 1.00 86.12 100 SER A C 1
ATOM 742 O O . SER A 1 100 ? 3.483 13.028 -2.057 1.00 86.12 100 SER A O 1
ATOM 744 N N . TYR A 1 101 ? 1.850 12.902 -0.525 1.00 86.75 101 TYR A N 1
ATOM 745 C CA . TYR A 1 101 ? 1.995 11.460 -0.338 1.00 86.75 101 TYR A CA 1
ATOM 746 C C . TYR A 1 101 ? 1.517 10.694 -1.574 1.00 86.75 101 TYR A C 1
ATOM 748 O O . TYR A 1 101 ? 0.431 10.940 -2.096 1.00 86.75 101 TYR A O 1
ATOM 756 N N . VAL A 1 102 ? 2.309 9.714 -2.017 1.00 87.88 102 VAL A N 1
ATOM 757 C CA . VAL A 1 102 ? 1.989 8.890 -3.199 1.00 87.88 102 VAL A CA 1
ATOM 758 C C . VAL A 1 102 ? 0.736 8.040 -2.971 1.00 87.88 102 VAL A C 1
ATOM 760 O O . VAL A 1 102 ? -0.068 7.873 -3.883 1.00 87.88 102 VAL A O 1
ATOM 763 N N . TRP A 1 103 ? 0.562 7.531 -1.750 1.00 83.81 103 TRP A N 1
ATOM 764 C CA . TRP A 1 103 ? -0.529 6.624 -1.375 1.00 83.81 103 TRP A CA 1
ATOM 765 C C . TRP A 1 103 ? -1.784 7.353 -0.866 1.00 83.81 103 TRP A C 1
ATOM 767 O O . TRP A 1 103 ? -2.833 6.730 -0.692 1.00 83.81 103 TRP A O 1
ATOM 777 N N . GLY A 1 104 ? -1.690 8.673 -0.668 1.00 86.12 104 GLY A N 1
ATOM 778 C CA . GLY A 1 104 ? -2.776 9.510 -0.161 1.00 86.12 104 GLY A CA 1
ATOM 779 C C . GLY A 1 104 ? -3.341 9.029 1.179 1.00 86.12 104 GLY A C 1
ATOM 780 O O . GLY A 1 104 ? -2.629 8.454 2.003 1.00 86.12 104 GLY A O 1
ATOM 781 N N . LYS A 1 105 ? -4.647 9.246 1.361 1.00 87.81 105 LYS A N 1
ATOM 782 C CA . LYS A 1 105 ? -5.407 8.939 2.585 1.00 87.81 105 LYS A CA 1
ATOM 783 C C . LYS A 1 105 ? -6.179 7.621 2.505 1.00 87.81 105 LYS A C 1
ATOM 785 O O . LYS A 1 105 ? -7.191 7.456 3.175 1.00 87.81 105 LYS A O 1
ATOM 790 N N . ASN A 1 106 ? -5.758 6.698 1.645 1.00 89.56 106 ASN A N 1
ATOM 791 C CA . ASN A 1 106 ? -6.486 5.454 1.401 1.00 89.56 106 ASN A CA 1
ATOM 792 C C . ASN A 1 106 ? -5.819 4.292 2.134 1.00 89.56 106 ASN A C 1
ATOM 794 O O . ASN A 1 106 ? -4.603 4.149 2.070 1.00 89.56 106 ASN A O 1
ATOM 798 N N . ALA A 1 107 ? -6.604 3.445 2.789 1.00 90.75 107 ALA A N 1
ATOM 799 C CA . ALA A 1 107 ? -6.107 2.206 3.376 1.00 90.75 107 ALA A CA 1
ATOM 800 C C . ALA A 1 107 ? -6.484 1.017 2.491 1.00 90.75 107 ALA A C 1
ATOM 802 O O . ALA A 1 107 ? -7.520 1.032 1.818 1.00 90.75 107 ALA A O 1
ATOM 803 N N . PHE A 1 108 ? -5.659 -0.027 2.506 1.00 91.75 108 PHE A N 1
ATOM 804 C CA . PHE A 1 108 ? -5.894 -1.222 1.702 1.00 91.75 108 PHE A CA 1
ATOM 805 C C . PHE A 1 108 ? -5.583 -2.464 2.526 1.00 91.75 108 PHE A C 1
ATOM 807 O O . PHE A 1 108 ? -4.537 -2.537 3.162 1.00 91.75 108 PHE A O 1
ATOM 814 N N . LEU A 1 109 ? -6.467 -3.448 2.483 1.00 92.25 109 LEU A N 1
ATOM 815 C CA . LEU A 1 109 ? -6.240 -4.780 3.023 1.00 92.25 109 LEU A CA 1
ATOM 816 C C . LEU A 1 109 ? -6.190 -5.740 1.846 1.00 92.25 109 LEU A C 1
ATOM 818 O O . LEU A 1 109 ? -7.096 -5.734 1.017 1.00 92.25 109 LEU A O 1
ATOM 822 N N . CYS A 1 110 ? -5.137 -6.536 1.736 1.00 92.69 110 CYS A N 1
ATOM 823 C CA . CYS A 1 110 ? -4.993 -7.453 0.620 1.00 92.69 110 CYS A CA 1
ATOM 824 C C . CYS A 1 110 ? -4.370 -8.783 1.021 1.00 92.69 110 CYS A C 1
ATOM 826 O O . CYS A 1 110 ? -3.648 -8.911 2.015 1.00 92.69 110 CYS A O 1
ATOM 828 N N . TYR A 1 111 ? -4.646 -9.780 0.189 1.00 92.25 111 TYR A N 1
ATOM 829 C CA . TYR A 1 111 ? -3.896 -11.018 0.178 1.00 92.25 111 TYR A CA 1
ATOM 830 C C . TYR A 1 111 ? -2.755 -10.934 -0.840 1.00 92.25 111 TYR A C 1
ATOM 832 O O . TYR A 1 111 ? -2.967 -10.726 -2.042 1.00 92.25 111 TYR A O 1
ATOM 840 N N . VAL A 1 112 ? -1.531 -11.105 -0.346 1.00 90.44 112 VAL A N 1
ATOM 841 C CA . VAL A 1 112 ? -0.310 -11.175 -1.148 1.00 90.44 112 VAL A CA 1
ATOM 842 C C . VAL A 1 112 ? 0.298 -12.554 -0.971 1.00 90.44 112 VAL A C 1
ATOM 844 O O . VAL A 1 112 ? 0.719 -12.896 0.133 1.00 90.44 112 VAL A O 1
ATOM 847 N N . SER A 1 113 ? 0.395 -13.328 -2.053 1.00 87.56 113 SER A N 1
ATOM 848 C CA . SER A 1 113 ? 1.042 -14.639 -1.977 1.00 87.56 113 SER A CA 1
ATOM 849 C C . SER A 1 113 ? 2.511 -14.482 -1.543 1.00 87.56 113 SER A C 1
ATOM 851 O O . SER A 1 11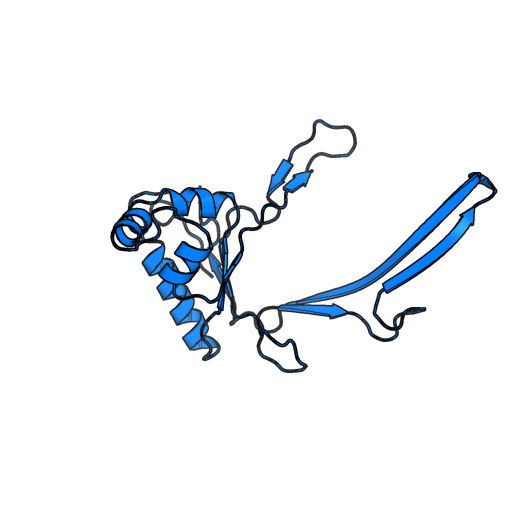3 ? 3.249 -13.727 -2.187 1.00 87.56 113 SER A O 1
ATOM 853 N N . PRO A 1 114 ? 2.977 -15.196 -0.499 1.00 84.25 114 PRO A N 1
ATOM 854 C CA . PRO A 1 114 ? 4.376 -15.151 -0.066 1.00 84.25 114 PRO A CA 1
ATOM 855 C C . PRO A 1 114 ? 5.321 -15.769 -1.105 1.00 84.25 114 PRO A C 1
ATOM 857 O O . PRO A 1 114 ? 6.513 -15.469 -1.130 1.00 84.25 114 PRO A O 1
ATOM 860 N N . ARG A 1 115 ? 4.789 -16.630 -1.982 1.00 84.62 115 ARG A N 1
ATOM 861 C CA . ARG A 1 115 ? 5.513 -17.233 -3.101 1.00 84.62 115 ARG A CA 1
ATOM 862 C C . ARG A 1 115 ? 4.770 -16.906 -4.395 1.00 84.62 115 ARG A C 1
ATOM 864 O O . ARG A 1 115 ? 3.809 -17.603 -4.726 1.00 84.62 115 ARG A O 1
ATOM 871 N N . PRO A 1 116 ? 5.165 -15.841 -5.115 1.00 78.50 116 PRO A N 1
ATOM 872 C CA . PRO A 1 116 ? 4.530 -15.508 -6.380 1.00 78.50 116 PRO A CA 1
ATOM 873 C C . PRO A 1 116 ? 4.789 -16.640 -7.378 1.00 78.50 116 PRO A C 1
ATOM 875 O O . PRO A 1 116 ? 5.937 -16.973 -7.668 1.00 78.50 116 PRO A O 1
ATOM 878 N N . ALA A 1 117 ? 3.719 -17.243 -7.886 1.00 80.00 117 ALA A N 1
ATOM 879 C CA . ALA A 1 117 ? 3.789 -18.296 -8.886 1.00 80.00 117 ALA A CA 1
ATOM 880 C C . ALA A 1 117 ? 2.789 -18.025 -10.011 1.00 80.00 117 ALA A C 1
ATOM 882 O O . ALA A 1 117 ? 1.804 -17.297 -9.860 1.00 80.00 117 ALA A O 1
ATOM 883 N N . LEU A 1 118 ? 3.026 -18.642 -11.165 1.00 74.69 118 LEU A N 1
ATOM 884 C CA . LEU A 1 118 ? 2.033 -18.658 -12.232 1.00 74.69 118 LEU A CA 1
ATOM 885 C C . LEU A 1 118 ? 0.753 -19.314 -11.698 1.00 74.69 118 LEU A C 1
ATOM 887 O O . LEU A 1 118 ? 0.805 -20.405 -11.135 1.00 74.69 118 LEU A O 1
ATOM 891 N N . LYS A 1 119 ? -0.386 -18.636 -11.881 1.00 76.69 119 LYS A N 1
ATOM 892 C CA . LYS A 1 119 ? -1.713 -19.060 -11.397 1.00 76.69 119 LYS A CA 1
ATOM 893 C C . LYS A 1 119 ? -1.871 -19.109 -9.866 1.00 76.69 119 LYS A C 1
ATOM 895 O O . LYS A 1 119 ? -2.844 -19.685 -9.392 1.00 76.69 119 LYS A O 1
ATOM 900 N N . SER A 1 120 ? -0.977 -18.490 -9.087 1.00 81.06 120 SER A N 1
ATOM 901 C CA . SER A 1 120 ? -1.254 -18.255 -7.663 1.00 81.06 120 SER A CA 1
ATOM 902 C C . SER A 1 120 ? -2.211 -17.080 -7.491 1.00 81.06 120 SER A C 1
ATOM 904 O O . SER A 1 120 ? -2.051 -16.050 -8.150 1.00 81.06 120 SER A O 1
ATOM 906 N N . ILE A 1 121 ? -3.154 -17.207 -6.564 1.00 81.00 121 ILE A N 1
ATOM 907 C CA . ILE A 1 121 ? -4.048 -16.117 -6.181 1.00 81.00 121 ILE A CA 1
ATOM 908 C C . ILE A 1 121 ? -3.222 -15.033 -5.474 1.00 81.00 121 ILE A C 1
ATOM 910 O O . ILE A 1 121 ? -2.536 -15.296 -4.492 1.00 81.00 121 ILE A O 1
ATOM 914 N N . THR A 1 122 ? -3.254 -13.810 -5.996 1.00 86.81 122 THR A N 1
ATOM 915 C CA . THR A 1 122 ? -2.632 -12.623 -5.393 1.00 86.81 122 THR A CA 1
ATOM 916 C C . THR A 1 122 ? -3.327 -11.380 -5.936 1.00 86.81 122 THR A C 1
ATOM 918 O O . THR A 1 122 ? -3.775 -11.384 -7.085 1.00 86.81 122 THR A O 1
ATOM 921 N N . PHE A 1 123 ? -3.429 -10.312 -5.141 1.00 88.00 123 PHE A N 1
ATOM 922 C CA . PHE A 1 123 ? -4.152 -9.109 -5.573 1.00 88.00 123 PHE A CA 1
ATOM 923 C C . PHE A 1 123 ? -3.532 -8.477 -6.834 1.00 88.00 123 PHE A C 1
ATOM 925 O O . PHE A 1 123 ? -4.224 -8.174 -7.807 1.00 88.00 123 PHE A O 1
ATOM 932 N N . ALA A 1 124 ? -2.207 -8.339 -6.850 1.00 87.19 124 ALA A N 1
ATOM 933 C CA . ALA A 1 124 ? -1.444 -7.797 -7.961 1.00 87.19 124 ALA A CA 1
ATOM 934 C C . ALA A 1 124 ? -0.069 -8.459 -8.042 1.00 87.19 124 ALA A C 1
ATOM 936 O O . ALA A 1 124 ? 0.432 -9.048 -7.079 1.00 87.19 124 ALA A O 1
ATOM 937 N N . SER A 1 125 ? 0.559 -8.362 -9.206 1.00 87.31 125 SER A N 1
ATOM 938 C CA . SER A 1 125 ? 1.952 -8.756 -9.394 1.00 87.31 125 SER A CA 1
ATOM 939 C C . SER A 1 125 ? 2.643 -7.838 -10.384 1.00 87.31 125 SER A C 1
ATOM 941 O O . SER A 1 125 ? 2.029 -7.307 -11.310 1.00 87.31 125 SER A O 1
ATOM 943 N N . THR A 1 126 ? 3.945 -7.676 -10.177 1.00 88.44 126 THR A N 1
ATOM 944 C CA . THR A 1 126 ? 4.830 -7.036 -11.144 1.00 88.44 126 THR A CA 1
ATOM 945 C C . THR A 1 126 ? 5.380 -8.121 -12.059 1.00 88.44 126 THR A C 1
ATOM 947 O O . THR A 1 126 ? 6.144 -8.977 -11.616 1.00 88.44 126 THR A O 1
ATOM 950 N N . PHE A 1 127 ? 4.983 -8.093 -13.324 1.00 86.19 127 PHE A N 1
ATOM 951 C CA . PHE A 1 127 ? 5.499 -8.968 -14.366 1.00 86.19 127 PHE A CA 1
ATOM 952 C C . PHE A 1 127 ? 6.745 -8.331 -14.970 1.00 86.19 127 PHE A C 1
ATOM 954 O O . PHE A 1 127 ? 6.689 -7.210 -15.461 1.00 86.19 127 PHE A O 1
ATOM 961 N N . SER A 1 128 ? 7.872 -9.034 -14.945 1.00 86.31 128 SER A N 1
ATOM 962 C CA . SER A 1 128 ? 9.071 -8.663 -15.700 1.00 86.31 128 SER A CA 1
ATOM 963 C C . SER A 1 128 ? 9.153 -9.502 -16.967 1.00 86.31 128 SER A C 1
ATOM 965 O O . SER A 1 128 ? 8.921 -10.712 -16.920 1.00 86.31 128 SER A O 1
ATOM 967 N N . TRP A 1 129 ? 9.505 -8.888 -18.096 1.00 82.44 129 TRP A N 1
ATOM 968 C CA . TRP A 1 129 ? 9.704 -9.645 -19.330 1.00 82.44 129 TRP A CA 1
ATOM 969 C C . TRP A 1 129 ? 10.988 -10.471 -19.265 1.00 82.44 129 TRP A C 1
ATOM 971 O O . TRP A 1 129 ? 12.082 -9.928 -19.112 1.00 82.44 129 TRP A O 1
ATOM 981 N N . ASN A 1 130 ? 10.849 -11.779 -19.459 1.00 74.00 130 ASN A N 1
ATOM 982 C CA . ASN A 1 130 ? 11.975 -12.642 -19.792 1.00 74.00 130 ASN A CA 1
ATOM 983 C C . ASN A 1 130 ? 12.248 -12.488 -21.293 1.00 74.00 130 ASN A C 1
ATOM 985 O O . ASN A 1 130 ? 11.305 -12.539 -22.080 1.00 74.00 130 ASN A O 1
ATOM 989 N N . GLN A 1 131 ? 13.514 -12.313 -21.684 1.00 74.62 131 GLN A N 1
ATOM 990 C CA . GLN A 1 131 ? 13.928 -12.092 -23.082 1.00 74.62 131 GLN A CA 1
ATOM 991 C C . GLN A 1 131 ? 13.421 -10.774 -23.701 1.00 74.62 131 GLN A C 1
ATOM 993 O O . GLN A 1 131 ? 13.058 -10.721 -24.876 1.00 74.62 131 GLN A O 1
ATOM 998 N N . ALA A 1 132 ? 13.405 -9.684 -22.929 1.00 72.81 132 ALA A N 1
ATOM 999 C CA . ALA A 1 132 ? 13.280 -8.356 -23.530 1.00 72.81 132 ALA A CA 1
ATOM 1000 C C . ALA A 1 132 ? 14.499 -8.083 -24.443 1.00 72.81 132 ALA A C 1
ATOM 1002 O O . ALA A 1 132 ? 15.557 -8.674 -24.217 1.00 72.81 132 ALA A O 1
ATOM 1003 N N . PRO A 1 133 ? 14.407 -7.205 -25.460 1.00 71.56 133 PRO A N 1
ATOM 1004 C CA . PRO A 1 133 ? 15.534 -6.916 -26.349 1.00 71.56 133 PRO A CA 1
ATOM 1005 C C . PRO A 1 133 ? 16.798 -6.549 -25.555 1.00 71.56 133 PRO A C 1
ATOM 1007 O O . PRO A 1 133 ? 16.831 -5.541 -24.855 1.00 71.56 133 PRO A O 1
ATOM 1010 N N . GLY A 1 134 ? 17.817 -7.412 -25.614 1.00 70.44 134 GLY A N 1
ATOM 1011 C CA . GLY A 1 134 ? 19.074 -7.248 -24.878 1.00 70.44 134 GLY A CA 1
ATOM 1012 C C . GLY A 1 134 ? 19.030 -7.587 -23.379 1.00 70.44 134 GLY A C 1
ATOM 1013 O O . GLY A 1 134 ? 20.033 -7.394 -22.703 1.00 70.44 134 GLY A O 1
ATOM 1014 N N . SER A 1 135 ? 17.929 -8.117 -22.830 1.00 71.69 135 SER A N 1
ATOM 1015 C CA . SER A 1 135 ? 17.832 -8.489 -21.413 1.00 71.69 135 SER A CA 1
ATOM 1016 C C . SER A 1 135 ? 17.131 -9.823 -21.151 1.00 71.69 135 SER A C 1
ATOM 1018 O O . SER A 1 135 ? 15.962 -10.026 -21.475 1.00 71.69 135 SER A O 1
ATOM 1020 N N . MET A 1 136 ? 17.822 -10.693 -20.413 1.00 66.44 136 MET A N 1
ATOM 1021 C CA . MET A 1 136 ? 17.286 -11.959 -19.904 1.00 66.44 136 MET A CA 1
ATOM 1022 C C . MET A 1 136 ? 16.296 -11.793 -18.737 1.00 66.44 136 MET A C 1
ATOM 1024 O O . MET A 1 136 ? 15.497 -12.693 -18.497 1.00 66.44 136 MET A O 1
ATOM 1028 N N . SER A 1 137 ? 16.340 -10.672 -18.010 1.00 72.81 137 SER A N 1
ATOM 1029 C CA . SER A 1 137 ? 15.624 -10.470 -16.735 1.00 72.81 137 SER A CA 1
ATOM 1030 C C . SER A 1 137 ? 14.792 -9.183 -16.690 1.00 72.81 137 SER A C 1
ATOM 1032 O O . SER A 1 137 ? 14.476 -8.667 -15.617 1.00 72.81 137 SER A O 1
ATOM 1034 N N . GLY A 1 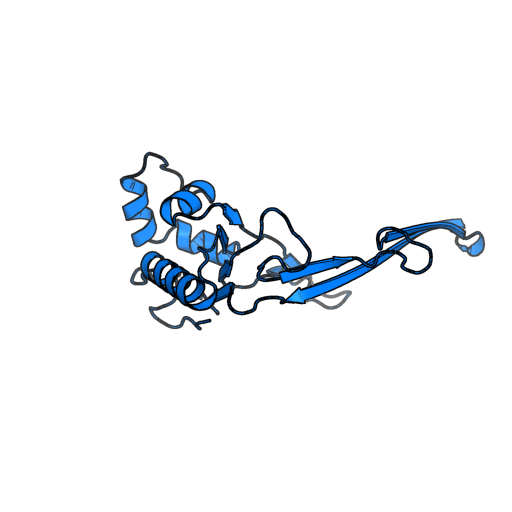138 ? 14.472 -8.617 -17.855 1.00 75.50 138 GLY A N 1
ATOM 1035 C CA . GLY A 1 138 ? 13.708 -7.375 -17.957 1.00 75.50 138 GLY A CA 1
ATOM 1036 C C . GLY A 1 138 ? 14.467 -6.146 -17.448 1.00 75.50 138 GLY A C 1
ATOM 1037 O O . GLY A 1 138 ? 13.861 -5.111 -17.193 1.00 75.50 138 GLY A O 1
ATOM 1038 N N . ARG A 1 139 ? 15.793 -6.216 -17.300 1.00 82.00 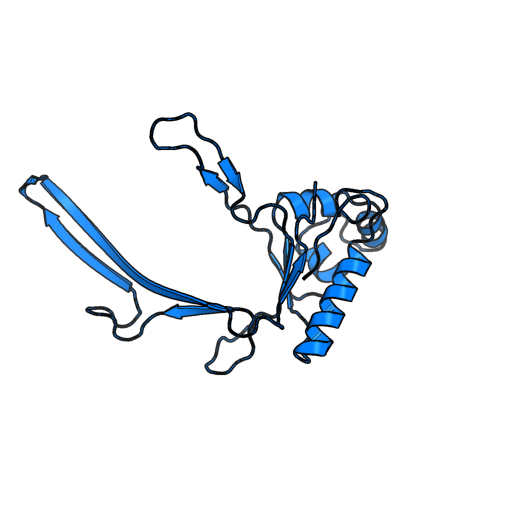139 ARG A N 1
ATOM 1039 C CA . ARG A 1 139 ? 16.669 -5.069 -17.032 1.00 82.00 139 ARG A CA 1
ATOM 1040 C C . ARG A 1 139 ? 17.926 -5.130 -17.893 1.00 82.00 139 ARG A C 1
ATOM 1042 O O . ARG A 1 139 ? 18.650 -6.122 -17.850 1.00 82.00 139 ARG A O 1
ATOM 1049 N N . LEU A 1 140 ? 18.211 -4.057 -18.620 1.00 84.38 140 LEU A N 1
ATOM 1050 C CA . LEU A 1 140 ? 19.459 -3.884 -19.363 1.00 84.38 140 LEU A CA 1
ATOM 1051 C C . LEU A 1 140 ? 20.208 -2.674 -18.811 1.00 84.38 140 LEU A C 1
ATOM 1053 O O . LEU A 1 140 ? 19.596 -1.653 -18.491 1.00 84.38 140 LEU A O 1
ATOM 1057 N N . VAL A 1 141 ? 21.523 -2.809 -18.661 1.00 86.00 141 VAL A N 1
ATOM 1058 C CA . VAL A 1 141 ? 22.421 -1.709 -18.311 1.00 86.00 141 VAL A CA 1
ATOM 1059 C C . VAL A 1 141 ? 23.447 -1.584 -19.426 1.00 86.00 141 VAL A C 1
ATOM 1061 O O . VAL A 1 141 ? 24.206 -2.518 -19.662 1.00 86.00 141 VAL A O 1
ATOM 1064 N N . GLU A 1 142 ? 23.459 -0.440 -20.101 1.00 87.25 142 GLU A N 1
ATOM 1065 C CA . GLU A 1 142 ? 24.430 -0.110 -21.144 1.00 87.25 142 GLU A CA 1
ATOM 1066 C C . GLU A 1 142 ? 25.307 1.035 -20.648 1.00 87.25 142 GLU A C 1
ATOM 1068 O O . GLU A 1 142 ? 24.804 2.004 -20.072 1.00 87.25 142 GLU A O 1
ATOM 1073 N N . VAL A 1 143 ? 26.613 0.932 -20.882 1.00 90.12 143 VAL A N 1
ATOM 1074 C CA . VAL A 1 143 ? 27.575 1.986 -20.558 1.00 90.12 143 VAL A CA 1
ATOM 1075 C C . VAL A 1 143 ? 28.369 2.301 -21.812 1.00 90.12 143 VAL A C 1
ATOM 1077 O O . VAL A 1 143 ? 28.948 1.398 -22.413 1.00 90.12 143 VAL A O 1
ATOM 1080 N N . TRP A 1 144 ? 28.407 3.569 -22.214 1.00 90.94 144 TRP A N 1
ATOM 1081 C CA . TRP A 1 144 ? 29.264 4.010 -23.312 1.00 90.94 144 TRP A CA 1
ATOM 1082 C C . TRP A 1 144 ? 29.822 5.407 -23.059 1.00 90.94 144 TRP A C 1
ATOM 1084 O O . TRP A 1 144 ? 29.211 6.239 -22.384 1.00 90.94 144 TRP A O 1
ATOM 1094 N N . ARG A 1 145 ? 30.999 5.665 -23.635 1.00 90.56 145 ARG A N 1
ATOM 1095 C CA . ARG A 1 145 ? 31.633 6.982 -23.603 1.00 90.56 145 ARG A CA 1
ATOM 1096 C C . ARG A 1 145 ? 31.006 7.874 -24.665 1.00 90.56 145 ARG A C 1
ATOM 1098 O O . ARG A 1 145 ? 31.094 7.582 -25.856 1.00 90.56 145 ARG A O 1
ATOM 1105 N N . GLU A 1 146 ? 30.427 8.994 -24.255 1.00 91.25 146 GLU A N 1
ATOM 1106 C CA . GLU A 1 146 ? 29.969 10.034 -25.171 1.00 91.25 146 GLU A CA 1
ATOM 1107 C C . GLU A 1 146 ? 31.046 11.120 -25.289 1.00 91.25 146 GLU A C 1
ATOM 1109 O O . GLU A 1 146 ? 31.128 12.054 -24.486 1.00 91.25 146 GLU A O 1
ATOM 1114 N N . ASN A 1 147 ? 31.901 10.984 -26.308 1.00 88.44 147 ASN A N 1
ATOM 1115 C CA . ASN A 1 147 ? 33.065 11.852 -26.516 1.00 88.44 147 ASN A CA 1
ATOM 1116 C C . ASN A 1 147 ? 32.690 13.336 -26.674 1.00 88.44 147 ASN A C 1
ATOM 1118 O O . ASN A 1 147 ? 33.387 14.194 -26.135 1.00 88.44 147 ASN A O 1
ATOM 1122 N N . THR A 1 148 ? 31.563 13.646 -27.325 1.00 90.75 148 THR A N 1
ATOM 1123 C CA . THR A 1 148 ? 31.080 15.027 -27.520 1.00 90.75 148 THR A CA 1
ATOM 1124 C C . THR A 1 148 ? 30.750 15.724 -26.201 1.00 90.75 148 THR A C 1
ATOM 1126 O O . THR A 1 148 ? 31.021 16.910 -26.038 1.00 90.75 148 THR A O 1
ATOM 1129 N N . ARG A 1 149 ? 30.198 14.988 -25.230 1.00 88.38 149 ARG A N 1
ATOM 1130 C CA . ARG A 1 149 ? 29.879 15.508 -23.891 1.00 88.38 149 ARG A CA 1
ATOM 1131 C C . ARG A 1 149 ? 31.013 15.296 -22.889 1.00 88.38 149 ARG A C 1
ATOM 1133 O O . ARG A 1 149 ? 30.906 15.756 -21.758 1.00 88.38 149 ARG A O 1
ATOM 1140 N N . LYS A 1 150 ? 32.084 14.596 -23.295 1.00 91.31 150 LYS A N 1
ATOM 1141 C CA . LYS A 1 150 ? 33.171 14.120 -22.426 1.00 91.31 150 LYS A CA 1
ATOM 1142 C C . LYS A 1 150 ? 32.631 13.429 -21.163 1.00 91.31 150 LYS A C 1
ATOM 1144 O O . LYS A 1 150 ? 33.180 13.608 -20.077 1.00 91.31 150 LYS A O 1
ATOM 1149 N N . ALA A 1 151 ? 31.576 12.628 -21.315 1.00 88.38 151 ALA A N 1
ATOM 1150 C CA . ALA A 1 151 ? 30.876 11.975 -20.212 1.00 88.38 151 ALA A CA 1
ATOM 1151 C C . ALA A 1 151 ? 30.658 10.482 -20.487 1.00 88.38 151 ALA A C 1
ATOM 1153 O O . ALA A 1 151 ? 30.551 10.068 -21.642 1.00 88.38 151 ALA A O 1
ATOM 1154 N N . ASP A 1 152 ? 30.576 9.689 -19.421 1.00 92.25 152 ASP A N 1
ATOM 1155 C CA . ASP A 1 152 ? 30.141 8.295 -19.495 1.00 92.25 152 ASP A CA 1
ATOM 1156 C C . ASP A 1 152 ? 28.635 8.258 -19.299 1.00 92.25 152 ASP A C 1
ATOM 1158 O O . ASP A 1 152 ? 28.111 8.727 -18.286 1.00 92.25 152 ASP A O 1
ATOM 1162 N N . ILE A 1 153 ? 27.929 7.732 -20.292 1.00 91.50 153 ILE A N 1
ATOM 1163 C CA . ILE A 1 153 ? 26.485 7.585 -20.227 1.00 91.50 153 ILE A CA 1
ATOM 1164 C C . ILE A 1 153 ? 26.184 6.180 -19.730 1.00 91.50 153 ILE A C 1
ATOM 1166 O O . ILE A 1 153 ? 26.631 5.193 -20.311 1.00 91.50 153 ILE A O 1
ATOM 1170 N N . VAL A 1 154 ? 25.397 6.105 -18.658 1.00 91.12 154 VAL A N 1
ATOM 1171 C CA . VAL A 1 154 ? 24.861 4.856 -18.118 1.00 91.12 154 VAL A CA 1
ATOM 1172 C C . VAL A 1 154 ? 23.363 4.840 -18.382 1.00 91.12 154 VAL A C 1
ATOM 1174 O O . VAL A 1 154 ? 22.605 5.598 -17.774 1.00 91.12 154 VAL A O 1
ATOM 1177 N N . ARG A 1 155 ? 22.916 3.974 -19.290 1.00 89.75 155 ARG A N 1
ATOM 1178 C CA . ARG A 1 155 ? 21.493 3.760 -19.560 1.00 89.75 155 ARG A CA 1
ATOM 1179 C C . ARG A 1 155 ? 21.015 2.530 -18.811 1.00 89.75 155 ARG A C 1
ATOM 1181 O O . ARG A 1 155 ? 21.604 1.461 -18.920 1.00 89.75 155 ARG A O 1
ATOM 1188 N N . VAL A 1 156 ? 19.901 2.674 -18.098 1.00 87.94 156 VAL A N 1
ATOM 1189 C CA . VAL A 1 156 ? 19.203 1.553 -17.467 1.00 87.94 156 VAL A CA 1
ATOM 1190 C C . VAL A 1 156 ? 17.813 1.442 -18.069 1.00 87.94 156 VAL A C 1
ATOM 1192 O O . VAL A 1 156 ? 16.986 2.334 -17.898 1.00 87.94 156 VAL A O 1
ATOM 1195 N N . GLN A 1 157 ? 17.547 0.336 -18.750 1.00 87.81 157 GLN A N 1
ATOM 1196 C CA . GLN A 1 157 ? 16.214 -0.018 -19.223 1.00 87.81 157 GLN A CA 1
ATOM 1197 C C . GLN A 1 157 ? 15.606 -1.028 -18.257 1.00 87.81 157 GLN A C 1
ATOM 1199 O O . GLN A 1 157 ? 16.293 -1.939 -17.789 1.00 87.81 157 GLN A O 1
ATOM 1204 N N . ARG A 1 158 ? 14.323 -0.860 -17.937 1.00 86.56 158 ARG A N 1
ATOM 1205 C CA . ARG A 1 158 ? 13.545 -1.816 -17.148 1.00 86.56 158 ARG A CA 1
ATOM 1206 C C . ARG A 1 158 ? 12.228 -2.088 -17.862 1.00 86.56 158 ARG A C 1
ATOM 1208 O O . ARG A 1 158 ? 11.465 -1.163 -18.111 1.00 86.56 158 ARG A O 1
ATOM 1215 N N . TYR A 1 159 ? 11.990 -3.353 -18.156 1.00 87.75 159 TYR A N 1
ATOM 1216 C CA . TYR A 1 159 ? 10.819 -3.891 -18.822 1.00 87.75 159 TYR A CA 1
ATOM 1217 C C . TYR A 1 159 ? 9.996 -4.632 -17.776 1.00 87.75 159 TYR A C 1
ATOM 1219 O O . TYR A 1 159 ? 10.252 -5.799 -17.466 1.00 87.75 159 TYR A O 1
ATOM 1227 N N . TYR A 1 160 ? 9.015 -3.936 -17.218 1.00 89.00 160 TYR A N 1
ATOM 1228 C CA . TYR A 1 160 ? 8.055 -4.515 -16.296 1.00 89.00 160 TYR A CA 1
ATOM 1229 C C . TYR A 1 160 ? 6.677 -3.910 -16.526 1.00 89.00 160 TYR A C 1
ATOM 1231 O O . TYR A 1 160 ? 6.563 -2.777 -16.991 1.00 89.00 160 TYR A O 1
ATOM 1239 N N . ASP A 1 161 ? 5.653 -4.666 -16.164 1.00 89.06 161 ASP A N 1
ATOM 1240 C CA . ASP A 1 161 ? 4.273 -4.211 -16.117 1.00 89.06 161 ASP A CA 1
ATOM 1241 C C . ASP A 1 161 ? 3.634 -4.638 -14.791 1.00 89.06 161 ASP A C 1
ATOM 1243 O O . ASP A 1 161 ? 3.886 -5.733 -14.281 1.00 89.06 161 ASP A O 1
ATOM 1247 N N . GLN A 1 162 ? 2.837 -3.758 -14.193 1.00 90.62 162 GLN A N 1
ATOM 1248 C CA . GLN A 1 162 ? 2.159 -4.016 -12.925 1.00 90.62 162 GLN A CA 1
ATOM 1249 C C . GLN A 1 162 ? 0.694 -4.296 -13.205 1.00 90.62 162 GLN A C 1
ATOM 1251 O O . GLN A 1 162 ? -0.035 -3.421 -13.663 1.00 90.62 162 GLN A O 1
ATOM 1256 N N . LYS A 1 163 ? 0.246 -5.512 -12.889 1.00 89.25 163 LYS A N 1
ATOM 1257 C CA . LYS A 1 163 ? -1.111 -5.941 -13.216 1.00 89.25 163 LYS A CA 1
ATOM 1258 C C . LYS A 1 163 ? -1.867 -6.416 -11.986 1.00 89.25 163 LYS A C 1
ATOM 1260 O O . LYS A 1 163 ? -1.353 -7.186 -11.173 1.00 89.25 163 LYS A O 1
ATOM 1265 N N . LEU A 1 164 ? -3.112 -5.959 -11.891 1.00 89.81 164 LEU A N 1
ATOM 1266 C CA . LEU A 1 164 ? -4.106 -6.472 -10.959 1.00 89.81 164 LEU A CA 1
ATOM 1267 C C . LEU A 1 164 ? -4.583 -7.837 -11.474 1.00 89.81 164 LEU A C 1
ATOM 1269 O O . LEU A 1 164 ? -5.083 -7.929 -12.594 1.00 89.81 164 LEU A O 1
ATOM 1273 N N . ILE A 1 165 ? -4.379 -8.890 -10.685 1.00 88.25 165 ILE A N 1
ATOM 1274 C CA . ILE A 1 165 ? -4.721 -10.268 -11.069 1.00 88.25 165 ILE A CA 1
ATOM 1275 C C . ILE A 1 165 ? -6.078 -10.631 -10.475 1.00 88.25 165 ILE A C 1
ATOM 1277 O O . ILE A 1 165 ? -6.991 -10.993 -11.209 1.00 88.25 165 ILE A O 1
ATOM 1281 N N . ALA A 1 166 ? -6.206 -10.497 -9.154 1.00 88.12 166 ALA A N 1
ATOM 1282 C CA . ALA A 1 166 ? -7.427 -10.779 -8.415 1.00 88.12 166 ALA A CA 1
ATOM 1283 C C . ALA A 1 166 ? -7.921 -9.492 -7.727 1.00 88.12 166 ALA A C 1
ATOM 1285 O O . ALA A 1 166 ? -7.500 -9.205 -6.604 1.00 88.12 166 ALA A O 1
ATOM 1286 N N . PRO A 1 167 ? -8.803 -8.697 -8.369 1.00 88.75 167 PRO A N 1
ATOM 1287 C CA . PRO A 1 167 ? -9.383 -7.501 -7.747 1.00 88.75 167 PRO A CA 1
ATOM 1288 C C . PRO A 1 167 ? -10.141 -7.810 -6.450 1.00 88.75 167 PRO A C 1
ATOM 1290 O O . PRO A 1 167 ? -10.231 -6.960 -5.573 1.00 88.75 167 PRO A O 1
ATOM 1293 N N . GLU A 1 168 ? -10.664 -9.026 -6.319 1.00 89.44 168 GLU A N 1
ATOM 1294 C CA . GLU A 1 168 ? -11.428 -9.488 -5.157 1.00 89.44 168 GLU A CA 1
ATOM 1295 C C . GLU A 1 168 ? -10.543 -9.796 -3.939 1.00 89.44 168 GLU A C 1
ATOM 1297 O O . GLU A 1 168 ? -11.017 -9.797 -2.806 1.00 89.44 168 GLU A O 1
ATOM 1302 N N . ALA A 1 169 ? -9.235 -9.991 -4.148 1.00 89.00 169 ALA A N 1
ATOM 1303 C CA . ALA A 1 169 ? -8.262 -10.247 -3.085 1.00 89.00 169 ALA A CA 1
ATOM 1304 C C . ALA A 1 169 ? -7.783 -8.961 -2.386 1.00 89.00 169 ALA A C 1
ATOM 1306 O O . ALA A 1 169 ? -6.820 -8.993 -1.614 1.00 89.00 169 ALA A O 1
ATOM 1307 N N . VAL A 1 170 ? -8.410 -7.819 -2.683 1.00 92.25 170 VAL A N 1
ATOM 1308 C CA . VAL A 1 170 ? -8.118 -6.528 -2.064 1.00 92.25 170 VAL A CA 1
ATOM 1309 C C . VAL A 1 170 ? -9.399 -5.804 -1.673 1.00 92.25 170 VAL A C 1
ATOM 1311 O O . VAL A 1 170 ? -10.347 -5.666 -2.443 1.00 92.25 170 VAL A O 1
ATOM 1314 N N . TYR A 1 171 ? -9.387 -5.255 -0.469 1.00 92.31 171 TYR A N 1
ATOM 1315 C CA . TYR A 1 171 ? -10.379 -4.323 0.018 1.00 92.31 171 TYR A CA 1
ATOM 1316 C C . TYR A 1 171 ? -9.741 -2.952 0.211 1.00 92.31 171 TYR A C 1
ATOM 1318 O O . TYR A 1 171 ? -8.650 -2.826 0.760 1.00 92.31 171 TYR A O 1
ATOM 1326 N N . VAL A 1 172 ? -10.419 -1.910 -0.264 1.00 91.94 172 VAL A N 1
ATOM 1327 C CA . VAL A 1 172 ? -9.912 -0.533 -0.239 1.00 91.94 172 VAL A CA 1
ATOM 1328 C C . VAL A 1 172 ? -10.878 0.350 0.529 1.00 91.94 172 VAL A C 1
ATOM 1330 O O . VAL A 1 172 ? -12.056 0.414 0.162 1.00 91.94 172 VAL A O 1
ATOM 1333 N N . TRP A 1 173 ? -10.362 1.063 1.528 1.00 92.31 173 TRP A N 1
ATOM 1334 C CA . TRP A 1 173 ? -11.037 2.181 2.180 1.00 92.31 173 TRP A CA 1
ATOM 1335 C C . TRP A 1 173 ? -10.543 3.480 1.555 1.00 92.31 173 TRP A C 1
ATOM 1337 O O . TRP A 1 173 ? -9.378 3.860 1.701 1.00 92.31 173 TRP A O 1
ATOM 1347 N N . LYS A 1 174 ? -11.429 4.146 0.817 1.00 89.25 174 LYS A N 1
ATOM 1348 C CA . LYS A 1 174 ? -11.151 5.455 0.230 1.00 89.25 174 LYS A CA 1
ATOM 1349 C C . LYS A 1 174 ? -11.397 6.537 1.273 1.00 89.25 174 LYS A C 1
ATOM 1351 O O . LYS A 1 174 ? -12.410 6.470 1.966 1.00 89.25 174 LYS A O 1
ATOM 1356 N N . ASN A 1 175 ? -10.504 7.525 1.334 1.00 86.75 175 ASN A N 1
ATOM 1357 C CA . ASN A 1 175 ? -10.541 8.613 2.316 1.00 86.75 175 ASN A CA 1
ATOM 1358 C C . ASN A 1 175 ? -10.665 8.081 3.747 1.00 86.75 175 ASN A C 1
ATOM 1360 O O . ASN A 1 175 ? -11.580 8.443 4.467 1.00 86.75 175 ASN A O 1
ATOM 1364 N N . ALA A 1 176 ? -9.770 7.189 4.165 1.00 81.62 176 ALA A N 1
ATOM 1365 C CA . ALA A 1 176 ? -9.797 6.648 5.521 1.00 81.62 176 ALA A CA 1
ATOM 1366 C C . ALA A 1 176 ? -9.592 7.727 6.600 1.00 81.62 176 ALA A C 1
ATOM 1368 O O . ALA A 1 176 ? -9.988 7.535 7.743 1.00 81.62 176 ALA A O 1
ATOM 1369 N N . VAL A 1 177 ? -8.997 8.864 6.237 1.00 80.31 177 VAL A N 1
ATOM 1370 C CA . VAL A 1 177 ? -8.741 10.014 7.111 1.00 80.31 177 VAL A CA 1
ATOM 1371 C C . VAL A 1 177 ? -9.133 11.307 6.389 1.00 80.31 177 VAL A C 1
ATOM 1373 O O . VAL A 1 177 ? -9.030 11.369 5.160 1.00 80.31 177 VAL A O 1
ATOM 1376 N N . ALA A 1 178 ? -9.568 12.313 7.161 1.00 74.62 178 ALA A N 1
ATOM 1377 C CA . ALA A 1 178 ? -9.878 13.670 6.694 1.00 74.62 178 ALA A CA 1
ATOM 1378 C C . ALA A 1 178 ? -8.677 14.380 6.058 1.00 74.62 178 ALA A C 1
ATOM 1380 O O . ALA A 1 178 ? -7.544 14.303 6.592 1.00 74.62 178 ALA A O 1
#

Radius of gyration: 20.95 Å; chains: 1; bounding box: 51×45×55 Å

Sequence (178 aa):
STTLSGTGLWSDDSSDPLLAIETGKAAIIQSVQIAPNTLVLPQEVFTKLRTHPAILDQLKYTNSGIPSPEALAALFDVERVLVPRALKNTAQSGQTASMSYVWGKNAFLCYVSPRPALKSITFASTFSWNQAPGSMSGRLVEVWRENTRKADIVRVQRYYDQKLIAPEAVYVWKNAVA

pLDDT: mean 85.84, std 6.34, range [58.94, 93.31]

Foldseek 3Di:
DAEADDCCALLHLNHDVLVVLVVFQVQLCVQPVDGFAEKEAEPVRLVSCQPHPNNCVVCVVPPCNGSDQVSVCVVNVHNGYHYDPDWDFPDDPPDDTDIDGPVHQKIKTFHAPPDDDVPDDGQKDKDADQPDPCDRTQWDWDWDQDVVVRDIDIDIGGGIDIDGDDNSRMDMYHNSDD